Protein AF-A0A5E8H652-F1 (afdb_monomer_lite)

pLDDT: mean 73.15, std 22.08, range [41.94, 98.12]

Sequence (106 aa):
MGTPRTKAPAAASASPSAPASVPPAAPATSLASSLASGAPSTATSAASGRPIDTARLKSALKVTALLVQKLGDDYLPFFMRLETELAKHEAKEAARARVQKVLEDG

Structure (mmCIF, N/CA/C/O backbone):
data_AF-A0A5E8H652-F1
#
_entry.id   AF-A0A5E8H652-F1
#
loop_
_atom_site.group_PDB
_atom_site.id
_atom_site.type_symbol
_atom_site.label_atom_id
_atom_site.label_alt_id
_atom_site.label_comp_id
_atom_site.label_asym_id
_atom_site.label_entity_id
_atom_site.label_seq_id
_atom_site.pdbx_PDB_ins_code
_atom_site.Cartn_x
_atom_site.Cartn_y
_atom_site.Cartn_z
_atom_site.occupancy
_atom_site.B_iso_or_equiv
_atom_site.auth_seq_id
_atom_site.auth_comp_id
_atom_site.auth_asym_id
_atom_site.auth_atom_id
_atom_site.pdbx_PDB_model_num
ATOM 1 N N . MET A 1 1 ? -51.462 -28.886 -23.885 1.00 45.88 1 MET A N 1
ATOM 2 C CA . MET A 1 1 ? -50.375 -28.623 -24.851 1.00 45.88 1 MET A CA 1
ATOM 3 C C . MET A 1 1 ? -50.386 -27.136 -25.170 1.00 45.88 1 MET A C 1
ATOM 5 O O . MET A 1 1 ? -51.297 -26.687 -25.849 1.00 45.88 1 MET A O 1
ATOM 9 N N . GLY A 1 2 ? -49.482 -26.363 -24.564 1.00 59.06 2 GLY A N 1
ATOM 10 C CA . GLY A 1 2 ? -49.409 -24.907 -24.734 1.00 59.06 2 GLY A CA 1
ATOM 11 C C . GLY A 1 2 ? -48.436 -24.538 -25.853 1.00 59.06 2 GLY A C 1
ATOM 12 O O . GLY A 1 2 ? -47.342 -25.090 -25.922 1.00 59.06 2 GLY A O 1
ATOM 13 N N . THR A 1 3 ? -48.842 -23.638 -26.742 1.00 66.44 3 THR A N 1
ATOM 14 C CA . THR A 1 3 ? -48.031 -23.145 -27.865 1.00 66.44 3 THR A CA 1
ATOM 15 C C . THR A 1 3 ? -46.931 -22.184 -27.390 1.00 66.44 3 THR A C 1
ATOM 17 O O . THR A 1 3 ? -47.222 -21.318 -26.561 1.00 66.44 3 THR A O 1
ATOM 20 N N . PRO A 1 4 ? -45.698 -22.256 -27.929 1.00 60.31 4 PRO A N 1
ATOM 21 C CA . PRO A 1 4 ? -44.642 -21.298 -27.619 1.00 60.31 4 PRO A CA 1
ATOM 22 C C . PRO A 1 4 ? -44.850 -19.979 -28.377 1.00 60.31 4 PRO A C 1
ATOM 24 O O . PRO A 1 4 ? -45.193 -19.957 -29.558 1.00 60.31 4 PRO A O 1
ATOM 27 N N . ARG A 1 5 ? -44.628 -18.859 -27.685 1.00 51.44 5 ARG A N 1
ATOM 28 C CA . ARG A 1 5 ? -44.720 -17.503 -28.235 1.00 51.44 5 ARG A CA 1
ATOM 29 C C . ARG A 1 5 ? -43.313 -17.034 -28.614 1.00 51.44 5 ARG A C 1
ATOM 31 O O . ARG A 1 5 ? -42.496 -16.768 -27.740 1.00 51.44 5 ARG A O 1
ATOM 38 N N . THR A 1 6 ? -43.046 -16.917 -29.912 1.00 52.62 6 THR A N 1
ATOM 39 C CA . THR A 1 6 ? -41.810 -16.345 -30.469 1.00 52.62 6 THR A CA 1
ATOM 40 C C . THR A 1 6 ? -42.131 -15.005 -31.128 1.00 52.62 6 THR A C 1
ATOM 42 O O . THR A 1 6 ? -42.932 -14.979 -32.057 1.00 52.62 6 THR A O 1
ATOM 45 N N . LYS A 1 7 ? -41.492 -13.905 -30.700 1.00 57.53 7 LYS A N 1
ATOM 46 C CA . LYS A 1 7 ? -41.115 -12.784 -31.586 1.00 57.53 7 LYS A CA 1
ATOM 47 C C . LYS A 1 7 ? -40.081 -11.875 -30.910 1.00 57.53 7 LYS A C 1
ATOM 49 O O . LYS A 1 7 ? -40.302 -11.400 -29.802 1.00 57.53 7 LYS A O 1
ATOM 54 N N . ALA A 1 8 ? -38.967 -11.679 -31.609 1.00 51.91 8 ALA A N 1
ATOM 55 C CA . ALA A 1 8 ? -37.830 -10.827 -31.264 1.00 51.91 8 ALA A CA 1
ATOM 56 C C . ALA A 1 8 ? -37.990 -9.398 -31.885 1.00 51.91 8 ALA A C 1
ATOM 58 O O . ALA A 1 8 ? -39.126 -9.017 -32.175 1.00 51.91 8 ALA A O 1
ATOM 59 N N . PRO A 1 9 ? -36.931 -8.576 -32.067 1.00 64.25 9 PRO A N 1
ATOM 60 C CA . PRO A 1 9 ? -36.694 -7.309 -31.362 1.00 64.25 9 PRO A CA 1
ATOM 61 C C . PRO A 1 9 ? -36.755 -6.047 -32.264 1.00 64.25 9 PRO A C 1
ATOM 63 O O . PRO A 1 9 ? -36.753 -6.149 -33.485 1.00 64.25 9 PRO A O 1
ATOM 66 N N . ALA A 1 10 ? -36.748 -4.854 -31.654 1.00 47.78 10 ALA A N 1
ATOM 67 C CA . ALA A 1 10 ? -36.385 -3.549 -32.251 1.00 47.78 10 ALA A CA 1
ATOM 68 C C . ALA A 1 10 ? -36.151 -2.566 -31.071 1.00 47.78 10 ALA A C 1
ATOM 70 O O . ALA A 1 10 ? -37.021 -2.473 -30.212 1.00 47.78 10 ALA A O 1
ATOM 71 N N . ALA A 1 11 ? -34.973 -1.984 -30.786 1.00 42.94 11 ALA A N 1
ATOM 72 C CA . ALA A 1 11 ? -34.174 -0.998 -31.539 1.00 42.94 11 ALA A CA 1
ATOM 73 C C . ALA A 1 11 ? -35.030 0.184 -32.035 1.00 42.94 11 ALA A C 1
ATOM 75 O O . ALA A 1 11 ? -36.051 -0.045 -32.661 1.00 42.94 11 ALA A O 1
ATOM 76 N N . ALA A 1 12 ? -34.708 1.465 -31.885 1.00 46.59 12 ALA A N 1
ATOM 77 C CA . ALA A 1 12 ? -33.711 2.256 -31.164 1.00 46.59 12 ALA A CA 1
ATOM 78 C C . ALA A 1 12 ? -34.190 3.724 -31.314 1.00 46.59 12 ALA A C 1
ATOM 80 O O . ALA A 1 12 ? -34.845 4.023 -32.310 1.00 46.59 12 ALA A O 1
ATOM 81 N N . SER A 1 13 ? -33.848 4.654 -30.413 1.00 41.94 13 SER A N 1
ATOM 82 C CA . SER A 1 13 ? -33.723 6.074 -30.797 1.00 41.94 13 SER A CA 1
ATOM 83 C C . SER A 1 13 ? -32.892 6.883 -29.793 1.00 41.94 13 SER A C 1
ATOM 85 O O . SER A 1 13 ? -33.018 6.711 -28.585 1.00 41.94 13 SER A O 1
ATOM 87 N N . ALA A 1 14 ? -32.036 7.730 -30.367 1.00 45.06 14 ALA A N 1
ATOM 88 C CA . ALA A 1 14 ? -30.988 8.619 -29.844 1.00 45.06 14 ALA A CA 1
ATOM 89 C C . ALA A 1 14 ? -31.405 9.540 -28.664 1.00 45.06 14 ALA A C 1
ATOM 91 O O . ALA A 1 14 ? -32.563 9.932 -28.601 1.00 45.06 14 ALA A O 1
ATOM 92 N N . SER A 1 15 ? -30.573 9.823 -27.637 1.00 45.97 15 SER A N 1
ATOM 93 C CA . SER A 1 15 ? -29.294 10.599 -27.572 1.00 45.97 15 SER A CA 1
ATOM 94 C C . SER A 1 15 ? -29.489 12.121 -27.773 1.00 45.97 15 SER A C 1
ATOM 96 O O . SER A 1 15 ? -30.342 12.469 -28.584 1.00 45.97 15 SER A O 1
ATOM 98 N N . PRO A 1 16 ? -28.676 13.063 -27.230 1.00 48.31 16 PRO A N 1
ATOM 99 C CA . PRO A 1 16 ? -27.927 13.164 -25.962 1.00 48.31 16 PRO A CA 1
ATOM 100 C C . PRO A 1 16 ? -28.255 14.480 -25.184 1.00 48.31 16 PRO A C 1
ATOM 102 O O . PRO A 1 16 ? -28.732 15.455 -25.756 1.00 48.31 16 PRO A O 1
ATOM 105 N N . SER A 1 17 ? -27.935 14.589 -23.889 1.00 42.44 17 SER A N 1
ATOM 106 C CA . SER A 1 17 ? -27.820 15.905 -23.219 1.00 42.44 17 SER A CA 1
ATOM 107 C C . SER A 1 17 ? -26.495 16.003 -22.479 1.00 42.44 17 SER A C 1
ATOM 109 O O . SER A 1 17 ? -26.277 15.363 -21.455 1.00 42.44 17 SER A O 1
ATOM 111 N N . ALA A 1 18 ? -25.595 16.777 -23.078 1.00 53.91 18 ALA A N 1
ATOM 112 C CA . ALA A 1 18 ? -24.320 17.200 -22.523 1.00 53.91 18 ALA A CA 1
ATOM 113 C C . ALA A 1 18 ? -24.501 18.515 -21.718 1.00 53.91 18 ALA A C 1
ATOM 115 O O . ALA A 1 18 ? -25.554 19.148 -21.810 1.00 53.91 18 ALA A O 1
ATOM 116 N N . PRO A 1 19 ? -23.511 18.906 -20.895 1.00 52.62 19 PRO A N 1
ATOM 117 C CA . PRO A 1 19 ? -23.716 19.602 -19.626 1.00 52.62 19 PRO A CA 1
ATOM 118 C C . PRO A 1 19 ? -23.538 21.124 -19.717 1.00 52.62 19 PRO A C 1
ATOM 120 O O . PRO A 1 19 ? -22.729 21.615 -20.501 1.00 52.62 19 PRO A O 1
ATOM 123 N N . ALA A 1 20 ? -24.216 21.868 -18.839 1.00 50.41 20 ALA A N 1
ATOM 124 C CA . ALA A 1 20 ? -23.962 23.291 -18.633 1.00 50.41 20 ALA A CA 1
ATOM 125 C C . ALA A 1 20 ? -23.475 23.549 -17.202 1.00 50.41 20 ALA A C 1
ATOM 127 O O . ALA A 1 20 ? -24.199 23.365 -16.224 1.00 50.41 20 ALA A O 1
ATOM 128 N N . SER A 1 21 ? -22.214 23.974 -17.128 1.00 52.12 21 SER A N 1
ATOM 129 C CA . SER A 1 21 ? -21.561 24.605 -15.989 1.00 52.12 21 SER A CA 1
ATOM 130 C C . SER A 1 21 ? -22.410 25.717 -15.384 1.00 52.12 21 SER A C 1
ATOM 132 O O . SER A 1 21 ? -22.777 26.665 -16.075 1.00 52.12 21 SER A O 1
ATOM 134 N N . VAL A 1 22 ? -22.599 25.667 -14.068 1.00 61.56 22 VAL A N 1
ATOM 135 C CA . VAL A 1 22 ? -22.954 26.843 -13.272 1.00 61.56 22 VAL A CA 1
ATOM 136 C C . VAL A 1 22 ? -21.981 26.911 -12.092 1.00 61.56 22 VAL A C 1
ATOM 138 O O . VAL A 1 22 ? -22.102 26.108 -11.168 1.00 61.56 22 VAL A O 1
ATOM 141 N N . PRO A 1 23 ? -20.982 27.811 -12.103 1.00 60.12 23 PRO A N 1
ATOM 142 C CA . PRO A 1 23 ? -20.251 28.150 -10.891 1.00 60.12 23 PRO A CA 1
ATOM 143 C C . PRO 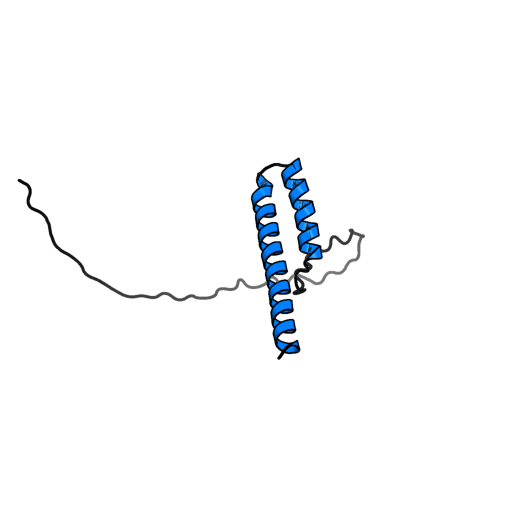A 1 23 ? -21.094 29.121 -10.045 1.00 60.12 23 PRO A C 1
ATOM 145 O O . PRO A 1 23 ? -21.570 30.125 -10.582 1.00 60.12 23 PRO A O 1
ATOM 148 N N . PRO A 1 24 ? -21.287 28.891 -8.735 1.00 58.53 24 PRO A N 1
ATOM 149 C CA . PRO A 1 24 ? -21.797 29.938 -7.865 1.00 58.53 24 PRO A CA 1
ATOM 150 C C . PRO A 1 24 ? -20.727 31.017 -7.650 1.00 58.53 24 PRO A C 1
ATOM 152 O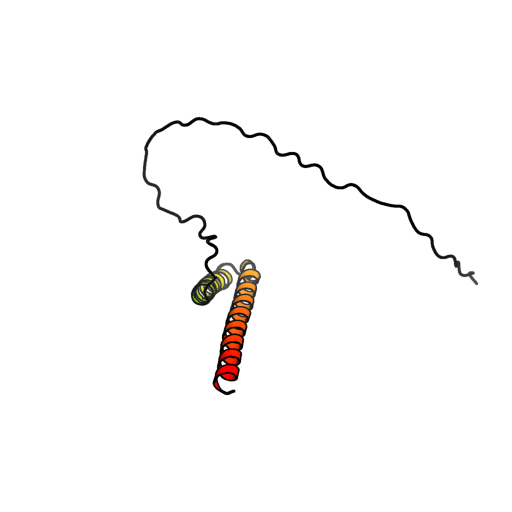 O . PRO A 1 24 ? -19.563 30.735 -7.362 1.00 58.53 24 PRO A O 1
ATOM 155 N N . ALA A 1 25 ? -21.163 32.263 -7.826 1.00 46.62 25 ALA A N 1
ATOM 156 C CA . ALA A 1 25 ? -20.400 33.483 -7.634 1.00 46.62 25 ALA A CA 1
ATOM 157 C C . ALA A 1 25 ? -19.847 33.611 -6.203 1.00 46.62 25 ALA A C 1
ATOM 159 O O . ALA A 1 25 ? -20.490 33.242 -5.221 1.00 46.62 25 ALA A O 1
ATOM 160 N N . ALA A 1 26 ? -18.638 34.162 -6.120 1.00 52.47 26 ALA A N 1
ATOM 161 C CA . ALA A 1 26 ? -17.874 34.391 -4.905 1.00 52.47 26 ALA A CA 1
ATOM 162 C C . ALA A 1 26 ? -18.528 35.415 -3.955 1.00 52.47 26 ALA A C 1
ATOM 164 O O . ALA A 1 26 ? -19.005 36.452 -4.419 1.00 52.47 26 ALA A O 1
ATOM 165 N N . PRO A 1 27 ? -18.442 35.223 -2.627 1.00 53.03 27 PRO A N 1
ATOM 166 C CA . PRO A 1 27 ? -18.498 36.329 -1.686 1.00 53.03 27 PRO A CA 1
ATOM 167 C C . PRO A 1 27 ? -17.108 36.970 -1.543 1.00 53.03 27 PRO A C 1
ATOM 169 O O . PRO A 1 27 ? -16.129 36.320 -1.175 1.00 53.03 27 PRO A O 1
ATOM 172 N N . ALA A 1 28 ? -17.029 38.271 -1.824 1.00 49.84 28 ALA A N 1
ATOM 173 C CA . ALA A 1 28 ? -15.930 39.117 -1.384 1.00 49.84 28 ALA A CA 1
ATOM 174 C C . ALA A 1 28 ? -16.074 39.352 0.127 1.00 49.84 28 ALA A C 1
ATOM 176 O O . ALA A 1 28 ? -17.038 39.975 0.567 1.00 49.84 28 ALA A O 1
ATOM 177 N N . THR A 1 29 ? -15.119 38.872 0.920 1.00 54.66 29 THR A N 1
ATOM 178 C CA . THR A 1 29 ? -15.054 39.158 2.359 1.00 54.66 29 THR A CA 1
ATOM 179 C C . THR A 1 29 ? -13.687 39.716 2.720 1.00 54.66 29 THR A C 1
ATOM 181 O O . THR A 1 29 ? -12.685 39.010 2.740 1.00 54.66 29 THR A O 1
ATOM 184 N N . SER A 1 30 ? -13.710 41.029 2.939 1.00 46.97 30 SER A N 1
ATOM 185 C CA . SER A 1 30 ? -12.918 41.854 3.847 1.00 46.97 30 SER A CA 1
ATOM 186 C C . SER A 1 30 ? -11.581 41.315 4.364 1.00 46.97 30 SER A C 1
ATOM 188 O O . SER A 1 30 ? -11.518 40.450 5.234 1.00 46.97 30 SER A O 1
ATOM 190 N N . LEU A 1 31 ? -10.515 41.996 3.942 1.00 49.22 31 LEU A N 1
ATOM 191 C CA . LEU A 1 31 ? -9.294 42.173 4.723 1.00 49.22 31 LEU A CA 1
ATOM 192 C C . LEU A 1 31 ? -9.636 42.871 6.047 1.00 49.22 31 LEU A C 1
ATOM 194 O O . LEU A 1 31 ? -9.985 44.050 6.057 1.00 49.22 31 LEU A O 1
ATOM 198 N N . ALA A 1 32 ? -9.495 42.157 7.160 1.00 44.56 32 ALA A N 1
ATOM 199 C CA . ALA A 1 32 ? -9.402 42.755 8.483 1.00 44.56 32 ALA A CA 1
ATOM 200 C C . ALA A 1 32 ? -8.307 42.039 9.278 1.00 44.56 32 ALA A C 1
ATOM 202 O O . ALA A 1 32 ? -8.396 40.862 9.617 1.00 44.56 32 ALA A O 1
ATOM 203 N N . SER A 1 33 ? -7.246 42.801 9.507 1.00 43.72 33 SER A N 1
ATOM 204 C CA . SER A 1 33 ? -6.151 42.541 10.427 1.00 43.72 33 SER A CA 1
ATOM 205 C C . SER A 1 33 ? -6.678 42.248 11.835 1.00 43.72 33 SER A C 1
ATOM 207 O O . SER A 1 33 ? -7.533 42.988 12.311 1.00 43.72 33 SER A O 1
ATOM 209 N N . SER A 1 34 ? -6.148 41.234 12.521 1.00 44.88 34 SER A N 1
ATOM 210 C CA . SER A 1 34 ? -5.534 41.432 13.841 1.00 44.88 34 SER A CA 1
ATOM 211 C C . SER A 1 34 ? -4.940 40.130 14.379 1.00 44.88 34 SER A C 1
ATOM 213 O O . SER A 1 34 ? -5.540 39.060 14.316 1.00 44.88 34 SER A O 1
ATOM 215 N N . LEU A 1 35 ? -3.735 40.275 14.917 1.00 54.66 35 LEU A N 1
ATOM 216 C CA . LEU A 1 35 ? -2.942 39.305 15.649 1.00 54.66 35 LEU A CA 1
ATOM 217 C C . LEU A 1 35 ? -3.712 38.774 16.865 1.00 54.66 35 LEU A C 1
ATOM 219 O O . LEU A 1 35 ? -4.143 39.573 17.690 1.00 54.66 35 LEU A O 1
ATOM 223 N N . ALA A 1 36 ? -3.755 37.455 17.055 1.00 43.41 36 ALA A N 1
ATOM 224 C CA . ALA A 1 36 ? -3.752 36.871 18.394 1.00 43.41 36 ALA A CA 1
ATOM 225 C C . ALA A 1 36 ? -3.528 35.355 18.370 1.00 43.41 36 ALA A C 1
ATOM 227 O O . ALA A 1 36 ? -4.293 34.604 17.778 1.00 43.41 36 ALA A O 1
ATOM 228 N N . SER A 1 37 ? -2.551 34.964 19.184 1.00 49.91 37 SER A N 1
ATOM 229 C CA . SER A 1 37 ? -2.536 33.756 20.007 1.00 49.91 37 SER A CA 1
ATOM 230 C C . SER A 1 37 ? -2.244 32.418 19.330 1.00 49.91 37 SER A C 1
ATOM 232 O O . SER A 1 37 ? -2.942 31.946 18.439 1.00 49.91 37 SER A O 1
ATOM 234 N N . GLY A 1 38 ? -1.165 31.802 19.812 1.00 52.38 38 GLY A N 1
ATOM 235 C CA . GLY A 1 38 ? -0.634 30.544 19.326 1.00 52.38 38 GLY A CA 1
ATOM 236 C C . GLY A 1 38 ? -1.634 29.394 19.389 1.00 52.38 38 GLY A C 1
ATOM 237 O O . GLY A 1 38 ? -2.310 29.173 20.391 1.00 52.38 38 GLY A O 1
ATOM 238 N N . ALA A 1 39 ? -1.631 28.611 18.317 1.00 54.53 39 ALA A N 1
ATOM 239 C CA . ALA A 1 39 ? -2.165 27.263 18.275 1.00 54.53 39 ALA A CA 1
ATOM 240 C C . ALA A 1 39 ? -1.090 26.352 17.653 1.00 54.53 39 ALA A C 1
ATOM 242 O O . ALA A 1 39 ? -0.397 26.778 16.722 1.00 54.53 39 ALA A O 1
ATOM 243 N N . PRO A 1 40 ? -0.892 25.129 18.176 1.00 44.72 40 PRO A N 1
ATOM 244 C CA . PRO A 1 40 ? 0.153 24.230 17.711 1.00 44.72 40 PRO A CA 1
ATOM 245 C C . PRO A 1 40 ? -0.081 23.848 16.249 1.00 44.72 40 PRO A C 1
ATOM 247 O O . PRO A 1 40 ? -1.186 23.461 15.865 1.00 44.72 40 PRO A O 1
ATOM 250 N N . SER A 1 41 ? 0.987 23.932 15.456 1.00 51.88 41 SER A N 1
ATOM 251 C CA . SER A 1 41 ? 1.078 23.465 14.076 1.00 51.88 41 SER A CA 1
ATOM 252 C C . S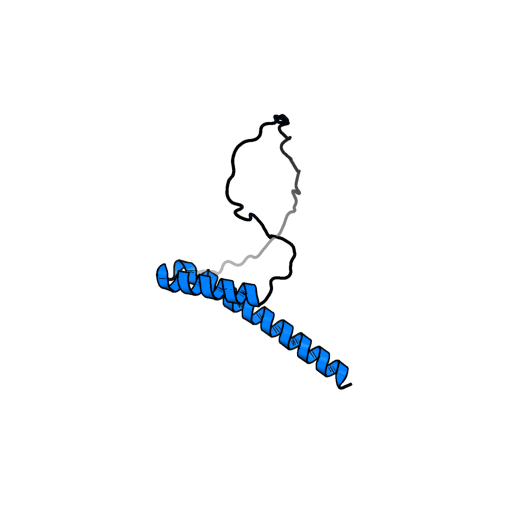ER A 1 41 ? 0.683 21.991 13.964 1.00 51.88 41 SER A C 1
ATOM 254 O O . SER A 1 41 ? 1.527 21.097 13.973 1.00 51.88 41 SER A O 1
ATOM 256 N N . THR A 1 42 ? -0.609 21.713 13.832 1.00 47.25 42 THR A N 1
ATOM 257 C CA . THR A 1 42 ? -1.082 20.442 13.293 1.00 47.25 42 THR A CA 1
ATOM 258 C C . THR A 1 42 ? -1.018 20.576 11.781 1.00 47.25 42 THR A C 1
ATOM 260 O O . THR A 1 42 ? -1.845 21.223 11.143 1.00 47.25 42 THR A O 1
ATOM 263 N N . ALA A 1 43 ? 0.070 20.044 11.223 1.00 50.69 43 ALA A N 1
ATOM 264 C CA . ALA A 1 43 ? 0.364 20.030 9.801 1.00 50.69 43 ALA A CA 1
ATOM 265 C C . ALA A 1 43 ? -0.818 19.452 9.006 1.00 50.69 43 ALA A C 1
ATOM 267 O O . ALA A 1 43 ? -0.963 18.239 8.857 1.00 50.69 43 ALA A O 1
ATOM 268 N N . THR A 1 44 ? -1.661 20.337 8.482 1.00 46.50 44 THR A N 1
ATOM 269 C CA . THR A 1 44 ? -2.660 19.995 7.480 1.00 46.50 44 THR A CA 1
ATOM 270 C C . THR A 1 44 ? -1.974 19.936 6.124 1.00 46.50 44 THR A C 1
ATOM 272 O O . THR A 1 44 ? -1.422 20.914 5.632 1.00 46.50 44 THR A O 1
ATOM 275 N N . SER A 1 45 ? -2.068 18.752 5.526 1.00 46.44 45 SER A N 1
ATOM 276 C CA . SER A 1 45 ? -1.904 18.478 4.103 1.00 46.44 45 SER A CA 1
ATOM 277 C C . SER A 1 45 ? -0.498 18.629 3.520 1.00 46.44 45 SER A C 1
ATOM 279 O O . SER A 1 45 ? -0.234 19.413 2.613 1.00 46.44 45 SER A O 1
ATOM 281 N N . ALA A 1 46 ? 0.376 17.696 3.896 1.00 50.44 46 ALA A N 1
ATOM 282 C CA . ALA A 1 46 ? 1.318 17.147 2.927 1.00 50.44 46 ALA A CA 1
ATOM 283 C C . ALA A 1 46 ? 0.584 16.186 1.964 1.00 50.44 46 ALA A C 1
ATOM 285 O O . ALA A 1 46 ? 0.943 15.017 1.847 1.00 50.44 46 ALA A O 1
ATOM 286 N N . ALA A 1 47 ? -0.414 16.683 1.228 1.00 53.03 47 ALA A N 1
ATOM 287 C CA . ALA A 1 47 ? -0.706 16.183 -0.117 1.00 53.03 47 ALA A CA 1
ATOM 288 C C . ALA A 1 47 ? 0.280 16.840 -1.103 1.00 53.03 47 ALA A C 1
ATOM 290 O O . ALA A 1 47 ? -0.078 17.347 -2.158 1.00 53.03 47 ALA A O 1
ATOM 291 N N . SER A 1 48 ? 1.553 16.899 -0.709 1.00 43.97 48 SER A N 1
ATOM 292 C CA . SER A 1 48 ? 2.639 17.224 -1.617 1.00 43.97 48 SER A CA 1
ATOM 293 C C . SER A 1 48 ? 2.786 16.010 -2.521 1.00 43.97 48 SER A C 1
ATOM 295 O O . SER A 1 48 ? 2.784 14.889 -2.013 1.00 43.97 48 SER A O 1
ATOM 297 N N . GLY A 1 49 ? 2.938 16.212 -3.830 1.00 53.06 49 GLY A N 1
ATOM 298 C CA . GLY A 1 49 ? 3.273 15.174 -4.815 1.00 53.06 49 GLY A CA 1
ATOM 299 C C . GLY A 1 49 ? 4.629 14.491 -4.575 1.00 53.06 49 GLY A C 1
ATOM 300 O O . GLY A 1 49 ? 5.292 14.078 -5.521 1.00 53.06 49 GLY A O 1
ATOM 301 N N . ARG A 1 50 ? 5.070 14.395 -3.316 1.00 53.72 50 ARG A N 1
ATOM 302 C CA . ARG A 1 50 ? 6.174 13.561 -2.880 1.00 53.72 50 ARG A CA 1
ATOM 303 C C . ARG A 1 50 ? 5.796 12.103 -3.118 1.00 53.72 50 ARG A C 1
ATOM 305 O O . ARG A 1 50 ? 4.722 11.679 -2.678 1.00 53.72 50 ARG A O 1
ATOM 312 N N . PRO A 1 51 ? 6.672 11.336 -3.785 1.00 63.16 51 PRO A N 1
ATOM 313 C CA . PRO A 1 51 ? 6.465 9.910 -3.941 1.00 63.16 51 PRO A CA 1
ATOM 314 C C . PRO A 1 51 ? 6.301 9.304 -2.551 1.00 63.16 51 PRO A C 1
ATOM 316 O O . PRO A 1 51 ? 7.083 9.593 -1.645 1.00 63.16 51 PRO A O 1
ATOM 319 N N . ILE A 1 52 ? 5.244 8.515 -2.374 1.00 70.75 52 ILE A N 1
ATOM 320 C CA . ILE A 1 52 ? 5.027 7.812 -1.120 1.00 70.75 52 ILE A CA 1
ATOM 321 C C . ILE A 1 52 ? 6.170 6.807 -0.972 1.00 70.75 52 ILE A C 1
ATOM 323 O O . ILE A 1 52 ? 6.362 5.932 -1.818 1.00 70.75 52 ILE A O 1
ATOM 327 N N . ASP A 1 53 ? 6.964 6.988 0.072 1.00 84.88 53 ASP A N 1
ATOM 328 C CA . ASP A 1 53 ? 8.134 6.183 0.369 1.00 84.88 53 ASP A CA 1
ATOM 329 C C . ASP A 1 53 ? 7.751 4.909 1.137 1.00 84.88 53 ASP A C 1
ATOM 331 O O . ASP A 1 53 ? 6.815 4.879 1.942 1.00 84.88 53 ASP A O 1
ATOM 335 N N . THR A 1 54 ? 8.506 3.833 0.908 1.00 89.44 54 THR A N 1
ATOM 336 C CA . THR A 1 54 ? 8.282 2.525 1.543 1.00 89.44 54 THR A CA 1
ATOM 337 C C . THR A 1 54 ? 8.326 2.614 3.071 1.00 89.44 54 THR A C 1
ATOM 339 O O . THR A 1 54 ? 7.588 1.904 3.755 1.00 89.44 54 THR A O 1
ATOM 342 N N . ALA A 1 55 ? 9.157 3.502 3.630 1.00 91.12 55 ALA A N 1
ATOM 343 C CA . ALA A 1 55 ? 9.245 3.707 5.075 1.00 91.12 55 ALA A CA 1
ATOM 344 C C . ALA A 1 55 ? 7.938 4.279 5.643 1.00 91.12 55 ALA A C 1
ATOM 346 O O . ALA A 1 55 ? 7.446 3.791 6.667 1.00 91.12 55 ALA A O 1
ATOM 347 N N . ARG A 1 56 ? 7.323 5.242 4.950 1.00 91.94 56 ARG A N 1
ATOM 348 C CA . ARG A 1 56 ? 6.006 5.772 5.310 1.00 91.94 56 ARG A CA 1
ATOM 349 C C . ARG A 1 56 ? 4.904 4.718 5.231 1.00 91.94 56 ARG A C 1
ATOM 351 O O . ARG A 1 56 ? 4.103 4.655 6.163 1.00 91.94 56 ARG A O 1
ATOM 358 N N . LEU A 1 57 ? 4.887 3.856 4.205 1.00 93.44 57 LEU A N 1
ATOM 359 C CA . LEU A 1 57 ? 3.939 2.728 4.157 1.00 93.44 57 LEU A CA 1
ATOM 360 C C . LEU A 1 57 ? 4.131 1.787 5.347 1.00 93.44 57 LEU A C 1
ATOM 362 O O . LEU A 1 57 ? 3.161 1.466 6.027 1.00 93.44 57 LEU A O 1
ATOM 366 N N . LYS A 1 58 ? 5.374 1.392 5.649 1.00 94.62 58 LYS A N 1
ATOM 367 C CA . LYS A 1 58 ? 5.685 0.510 6.789 1.00 94.62 58 LYS A CA 1
ATOM 368 C C . LYS A 1 58 ? 5.278 1.132 8.127 1.00 94.62 58 LYS A C 1
ATOM 370 O O . LYS A 1 58 ? 4.785 0.427 9.003 1.00 94.62 58 LYS A O 1
ATOM 375 N N . SER A 1 59 ? 5.456 2.443 8.288 1.00 96.50 59 SER A N 1
ATOM 376 C CA . SER A 1 59 ? 4.998 3.174 9.475 1.00 96.50 59 SER A CA 1
ATOM 377 C C . SER A 1 59 ? 3.470 3.173 9.590 1.00 96.50 59 SER A C 1
ATOM 379 O O . SER A 1 59 ? 2.933 2.793 10.630 1.00 96.50 59 SER A O 1
ATOM 381 N N . ALA A 1 60 ? 2.762 3.509 8.506 1.00 95.19 60 ALA A N 1
ATOM 382 C CA . ALA A 1 60 ? 1.301 3.491 8.473 1.00 95.19 60 ALA A CA 1
ATOM 383 C C . ALA A 1 60 ? 0.740 2.097 8.784 1.00 95.19 60 ALA A C 1
ATOM 385 O O . ALA A 1 60 ? -0.192 1.975 9.573 1.00 95.19 60 ALA A O 1
ATOM 386 N N . LEU A 1 61 ? 1.367 1.054 8.238 1.00 96.44 61 LEU A N 1
ATOM 387 C CA . LEU A 1 61 ? 0.972 -0.339 8.425 1.00 96.44 61 LEU A CA 1
ATOM 388 C C . LEU A 1 61 ? 1.052 -0.760 9.900 1.00 96.44 61 LEU A C 1
ATOM 390 O O . LEU A 1 61 ? 0.109 -1.357 10.418 1.00 96.44 61 LEU A O 1
ATOM 394 N N . LYS A 1 62 ? 2.117 -0.356 10.610 1.00 97.44 62 LYS A N 1
ATOM 395 C CA . LYS A 1 62 ? 2.247 -0.556 12.066 1.00 97.44 62 LYS A CA 1
ATOM 396 C C . LYS A 1 62 ? 1.132 0.140 12.844 1.00 97.44 62 LYS A C 1
ATOM 398 O O . LYS A 1 62 ? 0.563 -0.457 13.752 1.00 97.44 62 LYS A O 1
ATOM 403 N N . VAL A 1 63 ? 0.804 1.383 12.489 1.00 97.31 63 VAL A N 1
ATOM 404 C CA . VAL A 1 63 ? -0.283 2.128 13.145 1.00 97.31 63 VAL A CA 1
ATOM 405 C C . VAL A 1 63 ? -1.624 1.437 12.910 1.00 97.31 63 VAL A C 1
ATOM 407 O O . VAL A 1 63 ? -2.362 1.207 13.863 1.00 97.31 63 VAL A O 1
ATOM 410 N N . THR A 1 64 ? -1.931 1.035 11.677 1.00 96.81 64 THR A N 1
ATOM 411 C CA . THR A 1 64 ? -3.177 0.312 11.385 1.00 96.81 64 THR A CA 1
ATOM 412 C C . THR A 1 64 ? -3.239 -1.060 12.044 1.00 96.81 64 THR A C 1
ATOM 414 O O . THR A 1 64 ? -4.313 -1.443 12.486 1.00 96.81 64 THR A O 1
ATOM 417 N N . ALA A 1 65 ? -2.116 -1.770 12.200 1.00 97.56 65 ALA A N 1
ATOM 418 C CA . ALA A 1 65 ? -2.082 -3.025 12.953 1.00 97.56 65 ALA A CA 1
ATOM 419 C C . ALA A 1 65 ? -2.487 -2.814 14.419 1.00 97.56 65 ALA A C 1
ATOM 421 O O . ALA A 1 65 ? -3.270 -3.586 14.969 1.00 97.56 65 ALA A O 1
ATOM 422 N N . LEU A 1 66 ? -1.996 -1.734 15.042 1.00 98.12 66 LEU A N 1
ATOM 423 C CA . LEU A 1 66 ? -2.401 -1.357 16.397 1.00 98.12 66 LEU A CA 1
ATOM 424 C C . LEU A 1 66 ? -3.892 -1.013 16.459 1.00 98.12 66 LEU A C 1
ATOM 426 O O . LEU A 1 66 ? -4.561 -1.417 17.405 1.00 98.12 66 LEU A O 1
ATOM 430 N N . LEU A 1 67 ? -4.425 -0.306 15.458 1.00 97.62 67 LEU A N 1
ATOM 431 C CA . LEU A 1 67 ? -5.855 0.007 15.396 1.00 97.62 67 LEU A CA 1
ATOM 432 C C . LEU A 1 67 ? -6.703 -1.262 15.270 1.00 97.62 67 LEU A C 1
ATOM 434 O O . LEU A 1 67 ? -7.643 -1.415 16.038 1.00 97.62 67 LEU A O 1
ATOM 438 N N . VAL A 1 68 ? -6.329 -2.207 14.403 1.00 97.94 68 VAL A N 1
ATOM 439 C CA . VAL A 1 68 ? -7.012 -3.509 14.290 1.00 97.94 68 VAL A CA 1
ATOM 440 C C . VAL A 1 68 ? -6.974 -4.263 15.619 1.00 97.94 68 VAL A C 1
ATOM 442 O O . VAL A 1 68 ? -7.993 -4.758 16.085 1.00 97.94 68 VAL A O 1
ATOM 445 N N . GLN A 1 69 ? -5.822 -4.288 16.294 1.00 97.50 69 GLN A N 1
ATOM 446 C CA . GLN A 1 69 ? -5.692 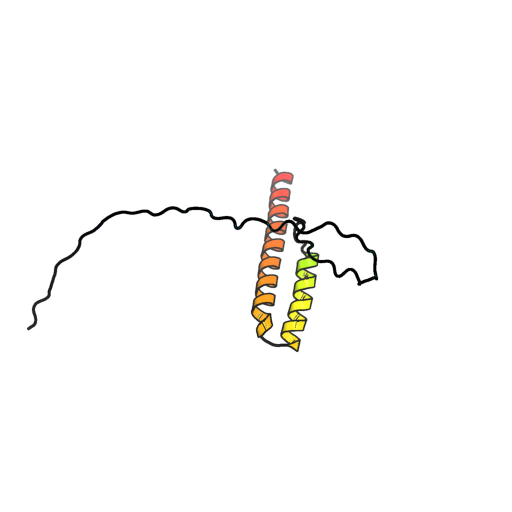-4.968 17.584 1.00 97.50 69 GLN A CA 1
ATOM 447 C C . GLN A 1 69 ? -6.550 -4.332 18.692 1.00 97.50 69 GLN A C 1
ATOM 449 O O . GLN A 1 69 ? -7.008 -5.035 19.592 1.00 97.50 69 GLN A O 1
ATOM 454 N N . LYS A 1 70 ? -6.712 -3.003 18.685 1.00 97.38 70 LYS A N 1
ATOM 455 C CA . LYS A 1 70 ? -7.366 -2.258 19.776 1.00 97.38 70 LYS A CA 1
ATOM 456 C C . LYS A 1 70 ? -8.849 -2.000 19.542 1.00 97.38 70 LYS A C 1
ATOM 458 O O . LYS A 1 70 ? -9.599 -1.953 20.511 1.00 97.38 70 LYS A O 1
ATOM 463 N N . LEU A 1 71 ? -9.241 -1.786 18.293 1.00 96.38 71 LEU A N 1
ATOM 464 C CA . LEU A 1 71 ? -10.580 -1.354 17.889 1.00 96.38 71 LEU A CA 1
ATOM 465 C C . LEU A 1 71 ? -11.296 -2.416 17.042 1.00 96.38 71 LEU A C 1
ATOM 467 O O . LEU A 1 71 ? -12.483 -2.275 16.782 1.00 96.38 71 LEU A O 1
ATOM 471 N N . GLY A 1 72 ? -10.599 -3.489 16.657 1.00 94.06 72 GLY A N 1
ATOM 472 C CA . GLY A 1 72 ? -11.172 -4.632 15.957 1.00 94.06 72 GLY A CA 1
ATOM 473 C C . GLY A 1 72 ? -11.197 -4.486 14.436 1.00 94.06 72 GLY A C 1
ATOM 474 O O . GLY A 1 72 ? -10.467 -3.692 13.832 1.00 94.06 72 GLY A O 1
ATOM 475 N N . ASP A 1 73 ? -12.053 -5.295 13.817 1.00 97.06 73 ASP A N 1
ATOM 476 C CA . ASP A 1 73 ? -12.038 -5.556 12.375 1.00 97.06 73 ASP A CA 1
ATOM 477 C C . ASP A 1 73 ? -12.477 -4.368 11.509 1.00 97.06 73 ASP A C 1
ATOM 479 O O . ASP A 1 73 ? -12.200 -4.355 10.311 1.00 97.06 73 ASP A O 1
ATOM 483 N N . ASP A 1 74 ? -13.062 -3.322 12.094 1.00 97.25 74 ASP A N 1
ATOM 484 C CA . ASP A 1 74 ? -13.434 -2.096 11.374 1.00 97.25 74 ASP A CA 1
ATOM 485 C C . ASP A 1 74 ? -12.228 -1.433 10.681 1.00 97.25 74 ASP A C 1
ATOM 487 O O . ASP A 1 74 ? -12.362 -0.772 9.647 1.00 97.25 74 ASP A O 1
ATOM 491 N N . TYR A 1 75 ? -11.021 -1.645 11.216 1.00 97.31 75 TYR A N 1
ATOM 492 C CA . TYR A 1 75 ? -9.775 -1.130 10.643 1.00 97.31 75 TYR A CA 1
ATOM 493 C C . TYR A 1 75 ? -9.065 -2.126 9.717 1.00 97.31 75 TYR A C 1
ATOM 495 O O . TYR A 1 75 ? -8.122 -1.747 9.012 1.00 97.31 75 TYR A O 1
ATOM 503 N N . LEU A 1 76 ? -9.517 -3.382 9.670 1.00 97.00 76 LEU A N 1
ATOM 504 C CA . LEU A 1 76 ? -8.889 -4.444 8.884 1.00 97.00 76 LEU A CA 1
ATOM 505 C C . LEU A 1 76 ? -8.854 -4.134 7.375 1.00 97.00 76 LEU A C 1
ATOM 507 O O . LEU A 1 76 ? -7.802 -4.347 6.762 1.00 97.00 76 LEU A O 1
ATOM 511 N N . PRO A 1 77 ? -9.902 -3.544 6.756 1.00 97.62 77 PRO A N 1
ATOM 512 C CA . PRO A 1 77 ? -9.845 -3.155 5.347 1.00 97.62 77 PRO A CA 1
ATOM 513 C C . PRO A 1 77 ? -8.718 -2.161 5.036 1.00 97.62 77 PRO A C 1
ATOM 515 O O . PRO A 1 77 ? -8.102 -2.228 3.970 1.00 97.62 77 PRO A O 1
ATOM 518 N N . PHE A 1 78 ? -8.407 -1.250 5.965 1.00 95.75 78 PHE A N 1
ATOM 519 C CA . PHE A 1 78 ? -7.316 -0.286 5.793 1.00 95.75 78 PHE A CA 1
ATOM 520 C C . PHE A 1 78 ? -5.951 -0.959 5.886 1.00 95.75 78 PHE A C 1
ATOM 522 O O . PHE A 1 78 ? -5.074 -0.680 5.067 1.00 95.75 78 PHE A O 1
ATOM 529 N N . PHE A 1 79 ? -5.790 -1.869 6.846 1.00 96.88 79 PHE A N 1
ATOM 530 C CA . PHE A 1 79 ? -4.571 -2.655 7.003 1.00 96.88 79 PHE A CA 1
ATOM 531 C C . PHE A 1 79 ? -4.268 -3.480 5.741 1.00 96.88 79 PHE A C 1
ATOM 533 O O . PHE A 1 79 ? -3.189 -3.351 5.162 1.00 96.88 79 PHE A O 1
ATOM 540 N N . MET A 1 80 ? -5.257 -4.226 5.239 1.00 97.69 80 MET A N 1
ATOM 541 C CA . MET A 1 80 ? -5.130 -5.043 4.021 1.00 97.69 80 MET A CA 1
ATOM 542 C C . MET A 1 80 ? -4.766 -4.204 2.787 1.00 97.69 80 MET A C 1
ATOM 544 O O . MET A 1 80 ? -3.962 -4.610 1.940 1.00 97.69 80 MET A O 1
ATOM 548 N N . ARG A 1 81 ? -5.336 -2.996 2.679 1.00 97.00 81 ARG A N 1
ATOM 549 C CA . ARG A 1 81 ? -5.011 -2.068 1.590 1.00 97.00 81 ARG A CA 1
ATOM 550 C C . ARG A 1 81 ? -3.554 -1.614 1.653 1.00 97.00 81 ARG A C 1
ATOM 552 O O . ARG A 1 81 ? -2.894 -1.577 0.616 1.00 97.00 81 ARG A O 1
ATOM 559 N N . LEU A 1 82 ? -3.053 -1.290 2.845 1.00 96.19 82 LEU A N 1
ATOM 560 C CA . LEU A 1 82 ? -1.660 -0.883 3.042 1.00 96.19 82 LEU A CA 1
ATOM 561 C C . LEU A 1 82 ? -0.680 -2.029 2.768 1.00 96.19 82 LEU A C 1
ATOM 563 O O . LEU A 1 82 ? 0.351 -1.782 2.144 1.00 96.19 82 LEU A O 1
ATOM 567 N N . GLU A 1 83 ? -1.005 -3.264 3.160 1.00 96.69 83 GLU A N 1
ATOM 568 C CA . GLU A 1 83 ? -0.207 -4.448 2.802 1.00 96.69 83 GLU A CA 1
ATOM 569 C C . GLU A 1 83 ? -0.099 -4.622 1.287 1.00 96.69 83 GLU A C 1
ATOM 571 O O . GLU A 1 83 ? 0.990 -4.816 0.745 1.00 96.69 83 GLU A O 1
ATOM 576 N N . THR A 1 84 ? -1.224 -4.479 0.587 1.00 96.81 84 THR A N 1
ATOM 577 C CA . THR A 1 84 ? -1.264 -4.614 -0.871 1.00 96.81 84 THR A CA 1
ATOM 578 C C . THR A 1 84 ? -0.434 -3.530 -1.562 1.00 96.81 84 THR A C 1
ATOM 580 O O . THR A 1 84 ? 0.315 -3.819 -2.497 1.00 96.81 84 THR A O 1
ATOM 583 N N . GLU A 1 85 ? -0.539 -2.275 -1.117 1.00 94.75 85 GLU A N 1
ATOM 584 C CA . GLU A 1 85 ? 0.269 -1.183 -1.671 1.00 94.75 85 GLU A CA 1
ATOM 585 C C . GLU A 1 85 ? 1.761 -1.366 -1.372 1.00 94.75 85 GLU A C 1
ATOM 587 O O . GLU A 1 85 ? 2.595 -1.110 -2.245 1.00 94.75 85 GLU A O 1
ATOM 592 N N . LEU A 1 86 ? 2.111 -1.887 -0.192 1.00 94.44 86 LEU A N 1
ATOM 593 C CA . LEU A 1 86 ? 3.502 -2.172 0.151 1.00 94.44 86 LEU A CA 1
ATOM 594 C C . LEU A 1 86 ? 4.088 -3.230 -0.788 1.00 94.44 86 LEU A C 1
ATOM 596 O O . LEU A 1 86 ? 5.157 -3.014 -1.361 1.00 94.44 86 LEU A O 1
ATOM 600 N N . ALA A 1 87 ? 3.353 -4.319 -1.016 1.00 94.88 87 ALA A N 1
ATOM 601 C CA . ALA A 1 87 ? 3.768 -5.383 -1.923 1.00 94.88 87 ALA A CA 1
ATOM 602 C C . ALA A 1 87 ? 3.960 -4.878 -3.363 1.00 94.88 87 ALA A C 1
ATOM 604 O O . ALA A 1 87 ? 4.941 -5.231 -4.021 1.00 94.88 87 ALA A O 1
ATOM 605 N N . LYS A 1 88 ? 3.073 -4.002 -3.856 1.00 94.31 88 LYS A N 1
ATOM 606 C CA . LYS A 1 88 ? 3.220 -3.382 -5.187 1.00 94.31 88 LYS A CA 1
ATOM 607 C C . LYS A 1 88 ? 4.483 -2.531 -5.288 1.00 94.31 88 LYS A C 1
ATOM 609 O O . LYS A 1 88 ? 5.186 -2.602 -6.299 1.00 94.31 88 LYS A O 1
ATOM 614 N N . HIS A 1 89 ? 4.770 -1.730 -4.263 1.00 91.88 89 HIS A N 1
ATOM 615 C CA . HIS A 1 89 ? 5.978 -0.909 -4.220 1.00 91.88 89 HIS A CA 1
ATOM 616 C C . HIS A 1 89 ? 7.244 -1.773 -4.228 1.00 91.88 89 HIS A C 1
ATOM 618 O O . HIS A 1 89 ? 8.129 -1.547 -5.054 1.00 91.88 89 HIS A O 1
ATOM 624 N N . GLU A 1 90 ? 7.310 -2.796 -3.376 1.00 91.88 90 GLU A N 1
ATOM 625 C CA . GLU A 1 90 ? 8.463 -3.702 -3.307 1.00 91.88 90 GLU A CA 1
ATOM 626 C C . GLU A 1 90 ? 8.645 -4.491 -4.615 1.00 91.88 90 GLU A C 1
ATOM 628 O O . GLU A 1 90 ? 9.763 -4.596 -5.125 1.00 91.88 90 GLU A O 1
ATOM 633 N N . ALA A 1 91 ? 7.555 -4.952 -5.236 1.00 94.44 91 ALA A N 1
ATOM 634 C CA . ALA A 1 91 ? 7.604 -5.625 -6.533 1.00 94.44 91 ALA A CA 1
ATOM 635 C C . ALA A 1 91 ? 8.120 -4.710 -7.658 1.00 94.44 91 ALA A C 1
ATOM 637 O O . ALA A 1 91 ? 8.890 -5.157 -8.514 1.00 94.44 91 ALA A O 1
ATOM 638 N N . LYS A 1 92 ? 7.724 -3.431 -7.657 1.00 91.94 92 LYS A N 1
ATOM 639 C CA . LYS A 1 92 ? 8.176 -2.441 -8.644 1.00 91.94 92 LYS A CA 1
ATOM 640 C C . LYS A 1 92 ? 9.665 -2.134 -8.499 1.00 91.94 92 LYS A C 1
ATOM 642 O O . LYS A 1 92 ? 10.370 -2.100 -9.506 1.00 91.94 92 LYS A O 1
ATOM 647 N N . GLU A 1 93 ? 10.146 -1.943 -7.276 1.00 90.75 93 GLU A N 1
ATOM 648 C CA . GLU A 1 93 ? 11.572 -1.718 -7.012 1.00 90.75 93 GLU A CA 1
ATOM 649 C C . GLU A 1 93 ? 12.406 -2.954 -7.376 1.00 90.75 93 GLU A C 1
ATOM 651 O O . GLU A 1 93 ? 13.414 -2.837 -8.073 1.00 90.75 93 GLU A O 1
ATOM 656 N N . ALA A 1 94 ? 11.932 -4.158 -7.042 1.00 93.25 94 ALA A N 1
ATOM 657 C CA . ALA A 1 94 ? 12.585 -5.396 -7.463 1.00 93.25 94 ALA A CA 1
ATOM 658 C C . ALA A 1 94 ? 12.620 -5.550 -8.995 1.00 93.25 94 ALA A C 1
ATOM 660 O O . ALA A 1 94 ? 13.614 -6.016 -9.551 1.00 93.25 94 ALA A O 1
ATO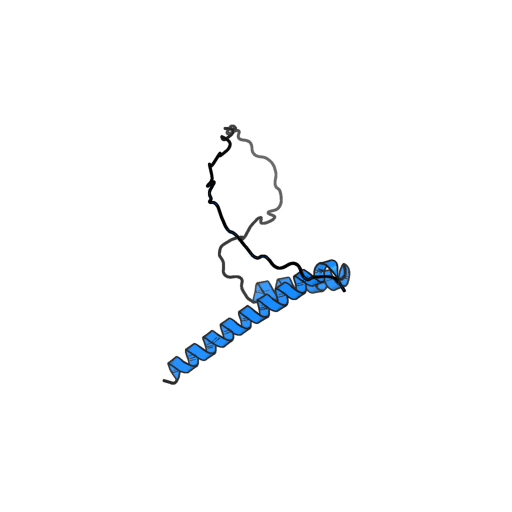M 661 N N . ALA A 1 95 ? 11.555 -5.156 -9.700 1.00 94.81 95 ALA A N 1
ATOM 662 C CA . ALA A 1 95 ? 11.531 -5.169 -11.160 1.00 94.81 95 ALA A CA 1
ATOM 663 C C . ALA A 1 95 ? 12.546 -4.186 -11.757 1.00 94.81 95 ALA A C 1
ATOM 665 O O . ALA A 1 95 ? 13.268 -4.558 -12.679 1.00 94.81 95 ALA A O 1
ATOM 666 N N . ARG A 1 96 ? 12.650 -2.971 -11.203 1.00 92.31 96 ARG A N 1
ATOM 667 C CA . ARG A 1 96 ? 13.658 -1.979 -11.611 1.00 92.31 96 ARG A CA 1
ATOM 668 C C . ARG A 1 96 ? 15.077 -2.506 -11.426 1.00 92.31 96 ARG A C 1
ATOM 670 O O . ARG A 1 96 ? 15.865 -2.419 -12.361 1.00 92.31 96 ARG A O 1
ATOM 677 N N . ALA A 1 97 ? 15.364 -3.122 -10.281 1.00 94.31 97 ALA A N 1
ATOM 678 C CA . ALA A 1 97 ? 16.667 -3.729 -10.015 1.00 94.31 97 ALA A CA 1
ATOM 679 C C . ALA A 1 97 ? 17.009 -4.836 -11.028 1.00 94.31 97 ALA A C 1
ATOM 681 O O . ALA A 1 97 ? 18.130 -4.897 -11.526 1.00 94.31 97 ALA A O 1
ATOM 682 N N . ARG A 1 98 ? 16.034 -5.684 -11.393 1.00 93.50 98 ARG A N 1
ATOM 683 C CA . ARG A 1 98 ? 16.232 -6.705 -12.437 1.00 93.50 98 ARG A CA 1
ATOM 684 C C . ARG A 1 98 ? 16.501 -6.094 -13.810 1.00 93.50 98 ARG A C 1
ATOM 686 O O . ARG A 1 98 ? 17.380 -6.582 -14.506 1.00 93.50 98 ARG A O 1
ATOM 693 N N . VAL A 1 99 ? 15.765 -5.048 -14.194 1.00 95.62 99 VAL A N 1
ATOM 694 C CA . VAL A 1 99 ? 15.981 -4.343 -15.471 1.00 95.62 99 VAL A CA 1
ATOM 695 C C . VAL A 1 99 ? 17.378 -3.739 -15.519 1.00 95.62 99 VAL A C 1
ATOM 697 O O . VAL A 1 99 ? 18.072 -3.918 -16.511 1.00 95.62 99 VAL A O 1
ATOM 700 N N . GLN A 1 100 ? 17.804 -3.074 -14.445 1.00 94.06 100 GLN A N 1
ATOM 701 C CA . GLN A 1 100 ? 19.142 -2.501 -14.367 1.00 94.06 100 GLN A CA 1
ATOM 702 C C . GLN A 1 100 ? 20.220 -3.575 -14.528 1.00 94.06 100 GLN A C 1
ATOM 704 O O . GLN A 1 100 ? 21.104 -3.417 -15.359 1.00 94.06 100 GLN A O 1
ATOM 709 N N . LYS A 1 101 ? 20.093 -4.700 -13.817 1.00 93.81 101 LYS A N 1
ATOM 710 C CA . LYS A 1 101 ? 21.036 -5.813 -13.944 1.00 93.81 101 LYS A CA 1
ATOM 711 C C . LYS A 1 101 ? 21.128 -6.343 -15.383 1.00 93.81 101 LYS A C 1
ATOM 713 O O . LYS A 1 101 ? 22.220 -6.546 -15.890 1.00 93.81 101 LYS A O 1
ATOM 718 N N . VAL A 1 102 ? 19.988 -6.528 -16.054 1.00 93.69 102 VAL A N 1
ATOM 719 C CA . VAL A 1 102 ? 19.954 -6.986 -17.457 1.00 93.69 102 VAL A CA 1
ATOM 720 C C . VAL A 1 102 ? 20.671 -6.012 -18.399 1.00 93.69 102 VAL A C 1
ATOM 722 O O . VAL A 1 102 ? 21.252 -6.456 -19.381 1.00 93.69 102 VAL A O 1
ATOM 725 N N . LEU A 1 103 ? 20.631 -4.706 -18.115 1.00 93.38 103 LEU A N 1
ATOM 726 C CA . LEU A 1 103 ? 21.330 -3.690 -18.908 1.00 93.38 103 LEU A CA 1
ATOM 727 C C . LEU A 1 103 ? 22.834 -3.613 -18.614 1.00 93.38 103 LEU A C 1
ATOM 729 O O . LEU A 1 103 ? 23.578 -3.164 -19.473 1.00 93.38 103 LEU A O 1
ATOM 733 N N . GLU A 1 104 ? 23.273 -3.990 -17.414 1.00 90.19 104 GLU A N 1
ATOM 734 C CA . GLU A 1 104 ? 24.695 -4.018 -17.043 1.00 90.19 104 GLU A CA 1
ATOM 735 C C . GLU A 1 104 ? 25.406 -5.277 -17.572 1.00 90.19 104 GLU A C 1
ATOM 737 O O . GLU A 1 104 ? 26.595 -5.224 -17.878 1.00 90.19 104 GLU A O 1
ATOM 742 N N . ASP A 1 105 ? 24.679 -6.393 -17.690 1.00 81.31 105 ASP A N 1
ATOM 743 C CA . ASP A 1 105 ? 25.201 -7.695 -18.132 1.00 81.31 105 ASP A CA 1
ATOM 744 C C . ASP A 1 105 ? 25.237 -7.869 -19.675 1.00 81.31 105 ASP A C 1
ATOM 746 O O . ASP A 1 105 ? 25.739 -8.891 -20.154 1.00 81.31 105 ASP A O 1
ATOM 750 N N . GLY A 1 106 ? 24.674 -6.931 -20.453 1.00 62.91 106 GLY A N 1
ATOM 751 C CA . GLY A 1 106 ? 24.534 -6.999 -21.921 1.00 62.91 106 GLY A CA 1
ATOM 752 C C . GLY A 1 106 ? 25.364 -5.967 -22.671 1.00 62.91 106 GLY A C 1
ATOM 753 O O . GLY A 1 106 ? 25.864 -6.321 -23.763 1.00 62.91 106 GLY A O 1
#

Organism: Roseibium alexandrii (strain DSM 17067 / NCIMB 1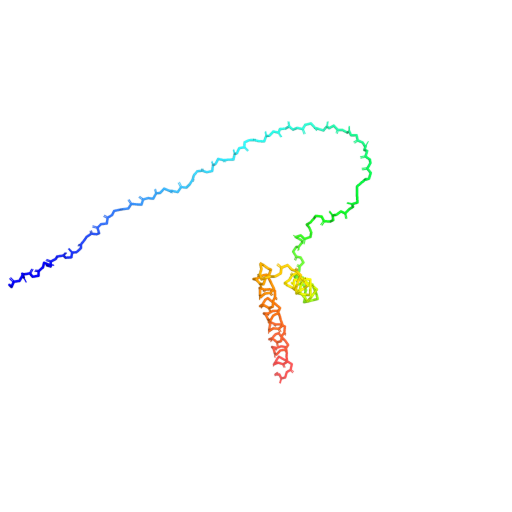4079 / DFL-11) (NCBI:txid244592)

Secondary structure (DSSP, 8-state):
-PPP------------------PPPPP----------------------PPPPHHHHHHHHHHHHHHHHHH-GGGHHHHHHHHHHHHHHHHHHHHHHHHHHHHH--

Radius of gyration: 28.72 Å; chains: 1; bounding box: 76×71×52 Å

Foldseek 3Di:
DDDDDDDDDDDDDDDDDDDDDDDDDDDDDDDDDDDDDDDDPPPPDPPPPDPCDLVNLVVVLVVLVVCCVPVNDVSVVVNVVSVVVSVVVVVVVVVVVVVVVVVVVD